Protein AF-A0A8T6A8I9-F1 (afdb_monomer_lite)

Structure (mmCIF, N/CA/C/O backbone):
data_AF-A0A8T6A8I9-F1
#
_entry.id   AF-A0A8T6A8I9-F1
#
loop_
_atom_site.group_PDB
_atom_site.id
_atom_site.type_symbol
_atom_site.label_atom_id
_atom_site.label_alt_id
_atom_site.label_comp_id
_atom_site.label_asym_id
_atom_site.label_entity_id
_atom_site.label_seq_id
_atom_site.pdbx_PDB_ins_code
_atom_site.Cartn_x
_atom_site.Cartn_y
_atom_site.Cartn_z
_atom_site.occupancy
_atom_site.B_iso_or_equiv
_atom_site.auth_seq_id
_atom_site.auth_comp_id
_atom_site.auth_asym_id
_atom_site.auth_atom_id
_atom_site.pdbx_PDB_model_num
ATOM 1 N N . MET A 1 1 ? 38.635 -33.836 -4.524 1.00 40.16 1 MET A N 1
ATOM 2 C CA . MET A 1 1 ? 38.298 -32.678 -5.375 1.00 40.16 1 MET A CA 1
ATOM 3 C C . MET A 1 1 ? 36.799 -32.463 -5.268 1.00 40.16 1 MET A C 1
ATOM 5 O O . MET A 1 1 ? 36.051 -33.222 -5.861 1.00 40.16 1 MET A O 1
ATOM 9 N N . HIS A 1 2 ? 36.363 -31.542 -4.412 1.00 37.03 2 HIS A N 1
ATOM 10 C CA . HIS A 1 2 ? 34.951 -31.191 -4.260 1.00 37.03 2 HIS A CA 1
ATOM 11 C C . HIS A 1 2 ? 34.854 -29.704 -4.581 1.00 37.03 2 HIS A C 1
ATOM 13 O O . HIS A 1 2 ? 35.311 -28.863 -3.811 1.00 37.03 2 HIS A O 1
ATOM 19 N N . GLN A 1 3 ? 34.366 -29.400 -5.779 1.00 35.81 3 GLN A N 1
ATOM 20 C CA . GLN A 1 3 ? 34.083 -28.039 -6.196 1.00 35.81 3 GLN A CA 1
ATOM 21 C C . GLN A 1 3 ? 32.778 -27.636 -5.512 1.00 35.81 3 GLN A C 1
ATOM 23 O O . GLN A 1 3 ? 31.696 -28.017 -5.948 1.00 35.81 3 GLN A O 1
ATOM 28 N N . SER A 1 4 ? 32.896 -26.933 -4.385 1.00 37.06 4 SER A N 1
ATOM 29 C CA . SER A 1 4 ? 31.761 -26.282 -3.738 1.00 37.06 4 SER A CA 1
ATOM 30 C C . SER A 1 4 ? 31.361 -25.097 -4.616 1.00 37.06 4 SER A C 1
ATOM 32 O O . SER A 1 4 ? 31.943 -24.017 -4.536 1.00 37.06 4 SER A O 1
ATOM 34 N N . GLY A 1 5 ? 30.451 -25.345 -5.556 1.00 37.25 5 GLY A N 1
ATOM 35 C CA . GLY A 1 5 ? 29.786 -24.297 -6.313 1.00 37.25 5 GLY A CA 1
ATOM 36 C C . GLY A 1 5 ? 28.809 -23.593 -5.385 1.00 37.25 5 GLY A C 1
ATOM 37 O O . GLY A 1 5 ? 27.804 -24.178 -4.989 1.00 37.25 5 GLY A O 1
ATOM 38 N N . SER A 1 6 ? 29.115 -22.354 -5.013 1.00 47.19 6 SER A N 1
ATOM 39 C CA . SER A 1 6 ? 28.173 -21.474 -4.330 1.00 47.19 6 SER A CA 1
ATOM 40 C C . SER A 1 6 ? 26.931 -21.323 -5.205 1.00 47.19 6 SER A C 1
ATOM 42 O O . SER A 1 6 ? 26.975 -20.674 -6.250 1.00 47.19 6 SER A O 1
ATOM 44 N N . VAL A 1 7 ? 25.823 -21.938 -4.795 1.00 43.62 7 VAL A N 1
ATOM 45 C CA . VAL A 1 7 ? 24.515 -21.675 -5.389 1.00 43.62 7 VAL A CA 1
ATOM 46 C C . VAL A 1 7 ? 24.148 -20.249 -4.991 1.00 43.62 7 VAL A C 1
ATOM 48 O O . VAL A 1 7 ? 23.696 -19.991 -3.878 1.00 43.62 7 VAL A O 1
ATOM 51 N N . SER A 1 8 ? 24.412 -19.306 -5.895 1.00 45.53 8 SER A N 1
ATOM 52 C CA . SER A 1 8 ? 23.815 -17.978 -5.855 1.00 45.53 8 SER A CA 1
ATOM 53 C C . SER A 1 8 ? 22.320 -18.185 -6.054 1.00 45.53 8 SER A C 1
ATOM 55 O O . SER A 1 8 ? 21.852 -18.375 -7.176 1.00 45.53 8 SER A O 1
ATOM 57 N N . LEU A 1 9 ? 21.580 -18.249 -4.948 1.00 41.66 9 LEU A N 1
ATOM 58 C CA . LEU A 1 9 ? 20.129 -18.149 -4.960 1.00 41.66 9 LEU A CA 1
ATOM 59 C C . LEU A 1 9 ? 19.807 -16.746 -5.477 1.00 41.66 9 LEU A C 1
ATOM 61 O O . LEU A 1 9 ? 19.702 -15.788 -4.711 1.00 41.66 9 LEU A O 1
ATOM 65 N N . CYS A 1 10 ? 19.706 -16.617 -6.801 1.00 37.53 10 CYS A N 1
ATOM 66 C CA . CYS A 1 10 ? 18.990 -15.521 -7.424 1.00 37.53 10 CYS A CA 1
ATOM 67 C C . CYS A 1 10 ? 17.645 -15.449 -6.701 1.00 37.53 10 CYS A C 1
ATOM 69 O O . CYS A 1 10 ? 16.892 -16.422 -6.698 1.00 37.53 10 CYS A O 1
ATOM 71 N N . ARG A 1 11 ? 17.388 -14.331 -6.023 1.00 48.28 11 ARG A N 1
ATOM 72 C CA . ARG A 1 11 ? 16.179 -14.055 -5.235 1.00 48.28 11 ARG A CA 1
ATOM 73 C C . ARG A 1 11 ? 14.948 -13.884 -6.136 1.00 48.28 11 ARG A C 1
ATOM 75 O O . ARG A 1 11 ? 14.250 -12.885 -6.066 1.00 48.28 11 ARG A O 1
ATOM 82 N N . SER A 1 12 ? 14.719 -14.820 -7.043 1.00 40.41 12 SER A N 1
ATOM 83 C CA . SER A 1 12 ? 13.648 -14.779 -8.021 1.00 40.41 12 SER A CA 1
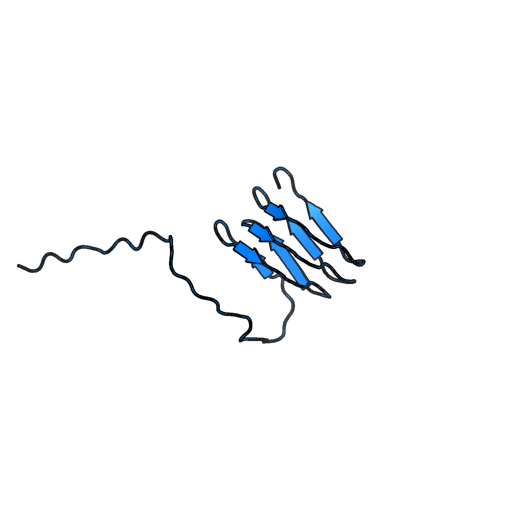ATOM 84 C C . SER A 1 12 ? 13.128 -16.201 -8.187 1.00 40.41 12 SER A C 1
ATOM 86 O O . SER A 1 12 ? 13.847 -17.057 -8.695 1.00 40.41 12 SER A O 1
ATOM 88 N N . ALA A 1 13 ? 11.908 -16.426 -7.683 1.00 41.56 13 ALA A N 1
ATOM 89 C CA . ALA A 1 13 ? 10.945 -17.473 -8.062 1.00 41.56 13 ALA A CA 1
ATOM 90 C C . ALA A 1 13 ? 10.387 -18.396 -6.959 1.00 41.56 13 ALA A C 1
ATOM 92 O O . ALA A 1 13 ? 9.460 -19.135 -7.274 1.00 41.56 13 ALA A O 1
ATOM 93 N N . ILE A 1 14 ? 10.838 -18.388 -5.694 1.00 39.06 14 ILE A N 1
ATOM 94 C CA . ILE A 1 14 ? 10.229 -19.256 -4.655 1.00 39.06 14 ILE A CA 1
ATOM 95 C C . ILE A 1 14 ? 10.245 -18.588 -3.271 1.00 39.06 14 ILE A C 1
ATOM 97 O O . ILE A 1 14 ? 11.238 -18.685 -2.562 1.00 39.06 14 ILE A O 1
ATOM 101 N N . SER A 1 15 ? 9.122 -17.968 -2.899 1.00 39.81 15 SER A N 1
ATOM 102 C CA . SER A 1 15 ? 8.641 -17.755 -1.518 1.00 39.81 15 SER A CA 1
ATOM 103 C C . SER A 1 15 ? 7.120 -17.563 -1.613 1.00 39.81 15 SER A C 1
ATOM 105 O O . SER A 1 15 ? 6.646 -16.479 -1.915 1.00 39.81 15 SER A O 1
ATOM 107 N N . VAL A 1 16 ? 6.358 -18.646 -1.780 1.00 36.22 16 VAL A N 1
ATOM 108 C CA . VAL A 1 16 ? 5.601 -19.312 -0.705 1.00 36.22 16 VAL A CA 1
ATOM 109 C C . VAL A 1 16 ? 4.597 -18.370 -0.029 1.00 36.22 16 VAL A C 1
ATOM 111 O O . VAL A 1 16 ? 4.951 -17.497 0.751 1.00 36.22 16 VAL A O 1
ATOM 114 N N . LEU A 1 17 ? 3.321 -18.642 -0.301 1.00 42.12 17 LEU A N 1
ATOM 115 C CA . LEU A 1 17 ? 2.159 -18.242 0.484 1.00 42.12 17 LEU A CA 1
ATOM 116 C C . LEU A 1 17 ? 2.356 -18.584 1.975 1.00 42.12 17 LEU A C 1
ATOM 118 O O . LEU A 1 17 ? 2.085 -19.710 2.377 1.00 42.12 17 LEU A O 1
ATOM 122 N N . VAL A 1 18 ? 2.797 -17.624 2.790 1.00 35.22 18 VAL A N 1
ATOM 123 C CA . VAL A 1 18 ? 2.587 -17.544 4.250 1.00 35.22 18 VAL A CA 1
ATOM 124 C C . VAL A 1 18 ? 2.641 -16.040 4.570 1.00 35.22 18 VAL A C 1
ATOM 126 O O . VAL A 1 18 ? 3.702 -15.446 4.485 1.00 35.22 18 VAL A O 1
ATOM 129 N N . ALA A 1 19 ? 1.546 -15.331 4.842 1.00 35.38 19 ALA A N 1
ATOM 130 C CA . ALA A 1 19 ? 0.774 -15.511 6.060 1.00 35.38 19 ALA A CA 1
ATOM 131 C C . ALA A 1 19 ? -0.672 -14.985 5.932 1.00 35.38 19 ALA A C 1
ATOM 133 O O . ALA A 1 19 ? -0.975 -13.854 6.290 1.00 35.38 19 ALA A O 1
ATOM 134 N N . THR A 1 20 ? -1.604 -15.862 5.564 1.00 43.69 20 THR A N 1
ATOM 135 C CA . THR A 1 20 ? -2.942 -15.857 6.190 1.00 43.69 20 THR A CA 1
ATOM 136 C C . THR A 1 20 ? -2.957 -16.693 7.481 1.00 43.69 20 THR A C 1
ATOM 138 O O . THR A 1 20 ? -3.994 -16.835 8.120 1.00 43.69 20 THR A O 1
ATOM 141 N N . ALA A 1 21 ? -1.805 -17.243 7.893 1.00 35.38 21 ALA A N 1
ATOM 142 C CA . ALA A 1 21 ? -1.703 -18.241 8.959 1.00 35.38 21 ALA A CA 1
ATOM 143 C C . ALA A 1 21 ? -1.105 -17.742 10.289 1.00 35.38 21 ALA A C 1
ATOM 145 O O . ALA A 1 21 ? -0.979 -18.540 11.211 1.00 35.38 21 ALA A O 1
ATOM 146 N N . LEU A 1 22 ? -0.764 -16.457 10.433 1.00 36.66 22 LEU A N 1
ATOM 147 C CA . LEU A 1 22 ? -0.389 -15.880 11.730 1.00 36.66 22 LEU A CA 1
ATOM 148 C C . LEU A 1 22 ? -1.109 -14.548 11.920 1.00 36.66 22 LEU A C 1
ATOM 150 O O . LEU A 1 22 ? -0.513 -13.478 11.888 1.00 36.66 22 LEU A O 1
ATOM 154 N N . TYR A 1 23 ? -2.421 -14.629 12.135 1.00 45.62 23 TYR A N 1
ATOM 155 C CA . TYR A 1 23 ? -3.124 -13.581 12.861 1.00 45.62 23 TYR A CA 1
ATOM 156 C C . TYR A 1 23 ? -2.463 -13.504 14.243 1.00 45.62 23 TYR A C 1
ATOM 158 O O . TYR A 1 23 ? -2.654 -14.375 15.092 1.00 45.62 23 TYR A O 1
ATOM 16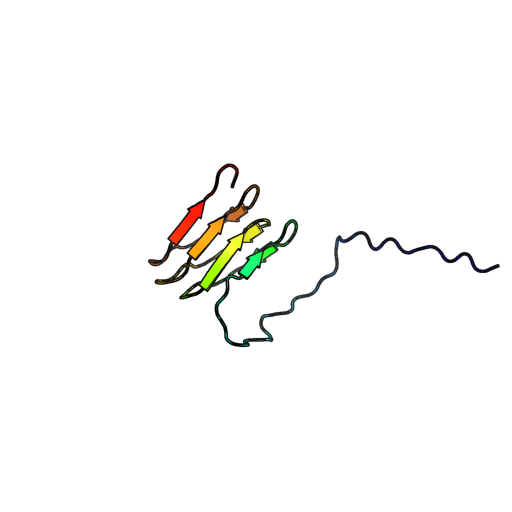6 N N . SER A 1 24 ? -1.584 -12.531 14.449 1.00 37.28 24 SER A N 1
ATOM 167 C CA . SER A 1 24 ? -1.048 -12.208 15.766 1.00 37.28 24 SER A CA 1
ATOM 168 C C . SER A 1 24 ? -1.110 -10.693 15.938 1.00 37.28 24 SER A C 1
ATOM 170 O O . SER A 1 24 ? -0.637 -9.960 15.071 1.00 37.28 24 SER A O 1
ATOM 172 N N . PRO A 1 25 ? -1.803 -10.229 16.991 1.00 44.91 25 PRO A N 1
ATOM 173 C CA . PRO A 1 25 ? -2.356 -8.889 17.076 1.00 44.91 25 PRO A CA 1
ATOM 174 C C . PRO A 1 25 ? -1.245 -7.908 17.418 1.00 44.91 25 PRO A C 1
ATOM 176 O O . PRO A 1 25 ? -0.573 -8.126 18.416 1.00 44.91 25 PRO A O 1
ATOM 179 N N . ILE A 1 26 ? -1.069 -6.866 16.607 1.00 37.41 26 ILE A N 1
ATOM 180 C CA . ILE A 1 26 ? -0.635 -5.500 16.955 1.00 37.41 26 ILE A CA 1
ATOM 181 C C . ILE A 1 26 ? -0.505 -4.763 15.607 1.00 37.41 26 ILE A C 1
ATOM 183 O O . ILE A 1 26 ? 0.375 -5.063 14.804 1.00 37.41 26 ILE A O 1
ATOM 187 N N . ALA A 1 27 ? -1.421 -3.834 15.333 1.00 47.69 27 ALA A N 1
ATOM 188 C CA . ALA A 1 27 ? -1.373 -2.958 14.166 1.00 47.69 27 ALA A CA 1
ATOM 189 C C . ALA A 1 27 ? -0.087 -2.114 14.191 1.00 47.69 27 ALA A C 1
ATOM 191 O O . ALA A 1 27 ? 0.105 -1.350 15.138 1.00 47.69 27 ALA A O 1
ATOM 192 N N . LEU A 1 28 ? 0.790 -2.240 13.183 1.00 48.72 28 LEU A N 1
ATOM 193 C CA . LEU A 1 28 ? 2.002 -1.403 13.065 1.00 48.72 28 LEU A CA 1
ATOM 194 C C . LEU A 1 28 ? 2.374 -0.953 11.644 1.00 48.72 28 LEU A C 1
ATOM 196 O O . LEU A 1 28 ? 3.399 -0.312 11.476 1.00 48.72 28 LEU A O 1
ATOM 200 N N . ALA A 1 29 ? 1.512 -1.170 10.656 1.00 58.41 29 ALA A N 1
ATOM 201 C CA . ALA A 1 29 ? 1.793 -1.070 9.223 1.00 58.41 29 ALA A CA 1
ATOM 202 C C . ALA A 1 29 ? 2.347 -2.367 8.609 1.00 58.41 29 ALA A C 1
ATOM 204 O O . ALA A 1 29 ? 3.300 -2.961 9.107 1.00 58.41 29 ALA A O 1
ATOM 205 N N . SER A 1 30 ? 1.726 -2.806 7.516 1.00 79.69 30 SER A N 1
ATOM 206 C CA . SER A 1 30 ? 2.218 -3.885 6.658 1.00 79.69 30 SER A CA 1
ATOM 207 C C . SER A 1 30 ? 3.035 -3.280 5.519 1.00 79.69 30 SER A C 1
ATOM 209 O O . SER A 1 30 ? 2.543 -2.406 4.811 1.00 79.69 30 SER A O 1
ATOM 211 N N . THR A 1 31 ? 4.283 -3.701 5.340 1.00 88.81 31 THR A N 1
ATOM 212 C CA . THR A 1 31 ? 5.116 -3.217 4.232 1.00 88.81 31 THR A CA 1
ATOM 213 C C . THR A 1 31 ? 5.097 -4.228 3.097 1.00 88.81 31 THR A C 1
ATOM 215 O O . THR A 1 31 ? 5.292 -5.415 3.331 1.00 88.81 31 THR A O 1
ATOM 218 N N . VAL A 1 32 ? 4.854 -3.750 1.879 1.00 87.94 32 VAL A N 1
ATOM 219 C CA . VAL A 1 32 ? 5.072 -4.485 0.632 1.00 87.94 32 VAL A CA 1
ATOM 220 C C . VAL A 1 32 ? 6.413 -4.017 0.090 1.00 87.94 32 VAL A C 1
ATOM 222 O O . VAL A 1 32 ? 6.509 -2.902 -0.427 1.00 87.94 32 VAL A O 1
ATOM 225 N N . GLU A 1 33 ? 7.450 -4.826 0.263 1.00 90.88 33 GLU A N 1
ATOM 226 C CA . GLU A 1 33 ? 8.817 -4.483 -0.125 1.00 90.88 33 GLU A CA 1
ATOM 227 C C . GLU A 1 33 ? 9.012 -4.544 -1.649 1.00 90.88 33 GLU A C 1
ATOM 229 O O . GLU A 1 33 ? 8.193 -5.077 -2.403 1.00 90.88 33 GLU A O 1
ATOM 234 N N . TYR A 1 34 ? 10.127 -3.998 -2.135 1.00 86.38 34 TYR A N 1
ATOM 235 C CA . TYR A 1 34 ? 10.464 -4.034 -3.559 1.00 86.38 34 TYR A CA 1
ATOM 236 C C . TYR A 1 34 ? 10.484 -5.459 -4.125 1.00 86.38 34 TYR A C 1
ATOM 238 O O . TYR A 1 34 ? 11.146 -6.355 -3.599 1.00 86.38 34 TYR A O 1
ATOM 246 N N . GLY A 1 35 ? 9.803 -5.647 -5.257 1.00 84.44 35 GLY A N 1
ATOM 247 C CA . GLY A 1 35 ? 9.672 -6.947 -5.917 1.00 84.44 35 GLY A CA 1
ATOM 248 C C . GLY A 1 35 ? 8.643 -7.879 -5.274 1.00 84.44 35 GLY A C 1
ATOM 249 O O . GLY A 1 35 ? 8.365 -8.937 -5.838 1.00 84.44 35 GLY A O 1
ATOM 250 N N . GLU A 1 36 ? 8.049 -7.497 -4.141 1.00 87.56 36 GLU A N 1
ATOM 251 C CA . GLU A 1 36 ? 6.907 -8.205 -3.577 1.00 87.56 36 GLU A CA 1
ATOM 252 C C . GLU A 1 36 ? 5.618 -7.819 -4.299 1.00 87.56 36 GLU A C 1
ATOM 254 O O . GLU A 1 36 ? 5.453 -6.717 -4.831 1.00 87.56 36 GLU A O 1
ATOM 259 N N . THR A 1 37 ? 4.681 -8.762 -4.322 1.00 87.25 37 THR A N 1
ATOM 260 C CA . THR A 1 37 ? 3.324 -8.528 -4.800 1.00 87.25 37 THR A CA 1
ATOM 261 C C . THR A 1 37 ? 2.345 -9.096 -3.793 1.00 87.25 37 THR A C 1
ATOM 263 O O . THR A 1 37 ? 2.433 -10.269 -3.431 1.00 87.25 37 THR A O 1
ATOM 266 N N . VAL A 1 38 ? 1.402 -8.264 -3.366 1.00 84.31 38 VAL A N 1
ATOM 267 C CA . VAL A 1 38 ? 0.284 -8.662 -2.509 1.00 84.31 38 VAL A CA 1
ATOM 268 C C . VAL A 1 38 ? -1.032 -8.415 -3.233 1.00 84.31 38 VAL A C 1
ATOM 270 O O . VAL A 1 38 ? -1.133 -7.505 -4.055 1.00 84.31 38 VAL A O 1
ATOM 273 N N . ASP A 1 39 ? -2.037 -9.230 -2.930 1.00 89.25 39 ASP A N 1
ATOM 274 C CA . ASP A 1 39 ? -3.344 -9.188 -3.582 1.00 89.25 39 ASP A CA 1
ATOM 275 C C . ASP A 1 39 ? -4.472 -9.330 -2.554 1.00 89.25 39 ASP A C 1
ATOM 277 O O . ASP A 1 39 ? -4.380 -10.148 -1.635 1.00 89.25 39 ASP A O 1
ATOM 281 N N . GLY A 1 40 ? -5.525 -8.524 -2.697 1.00 85.31 40 GLY A N 1
ATOM 282 C CA . GLY A 1 40 ? -6.758 -8.652 -1.914 1.00 85.31 40 GLY A CA 1
ATOM 283 C C . GLY A 1 40 ? -6.644 -8.249 -0.440 1.00 85.31 40 GLY A C 1
ATOM 284 O O . GLY A 1 40 ? -7.412 -8.736 0.391 1.00 85.31 40 GLY A O 1
ATOM 285 N N . VAL A 1 41 ? -5.692 -7.379 -0.090 1.00 87.31 41 VAL A N 1
ATOM 286 C CA . VAL A 1 41 ? -5.506 -6.897 1.289 1.00 87.31 41 VAL A CA 1
ATOM 287 C C . VAL A 1 41 ? -6.698 -6.037 1.724 1.00 87.31 41 VAL A C 1
ATOM 289 O O . VAL A 1 41 ? -7.154 -5.177 0.975 1.00 87.31 41 VAL A O 1
ATOM 292 N N . VAL A 1 42 ? -7.187 -6.229 2.952 1.00 92.31 42 VAL A N 1
ATOM 293 C CA . VAL A 1 42 ? -8.244 -5.400 3.556 1.00 92.31 42 VAL A CA 1
ATOM 294 C C . VAL A 1 42 ? -7.651 -4.614 4.723 1.00 92.31 42 VAL A C 1
ATOM 296 O O . VAL A 1 42 ? -7.117 -5.210 5.653 1.00 92.31 42 VAL A O 1
ATOM 299 N N . LEU A 1 43 ? -7.744 -3.286 4.668 1.00 89.25 43 LEU A N 1
ATOM 300 C CA . LEU A 1 43 ? -7.235 -2.358 5.679 1.00 89.25 43 LEU A CA 1
ATOM 301 C C . LEU A 1 43 ? -8.412 -1.741 6.432 1.00 89.25 43 LEU A C 1
ATOM 303 O O . LEU A 1 43 ? -9.208 -1.027 5.829 1.00 89.25 43 LEU A O 1
ATOM 307 N N . GLU A 1 44 ? -8.529 -1.995 7.736 1.00 88.31 44 GLU A N 1
ATOM 308 C CA . GLU A 1 44 ? -9.615 -1.436 8.562 1.00 88.31 44 GLU A CA 1
ATOM 309 C C . GLU A 1 44 ? -9.121 -0.466 9.624 1.00 88.31 44 GLU A C 1
ATOM 311 O O . GLU A 1 44 ? -9.677 0.609 9.775 1.00 88.31 44 GLU A O 1
ATOM 316 N N . LYS A 1 45 ? -8.093 -0.834 10.385 1.00 88.94 45 LYS A N 1
ATOM 317 C CA . LYS A 1 45 ? -7.426 0.045 11.365 1.00 88.94 45 LYS A CA 1
ATOM 318 C C . LYS A 1 45 ? -5.913 -0.089 11.255 1.00 88.94 45 LYS A C 1
ATOM 320 O O . LYS A 1 45 ? -5.182 0.085 12.227 1.00 88.94 45 LYS A O 1
ATOM 325 N N . ASP A 1 46 ? -5.488 -0.465 10.057 1.00 86.31 46 ASP A N 1
ATOM 326 C CA . ASP A 1 46 ? -4.132 -0.837 9.718 1.00 86.31 46 ASP A CA 1
ATOM 327 C C . ASP A 1 46 ?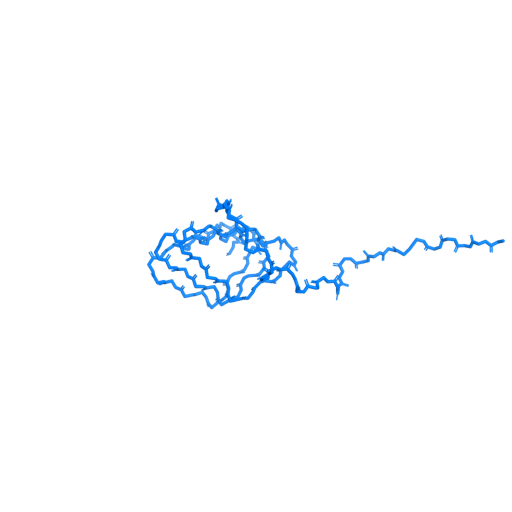 -3.609 0.089 8.636 1.00 86.31 46 ASP A C 1
ATOM 329 O O . ASP A 1 46 ? -4.359 0.623 7.815 1.00 86.31 46 ASP A O 1
ATOM 333 N N . ILE A 1 47 ? -2.293 0.227 8.625 1.00 90.50 47 ILE A N 1
ATOM 334 C CA . ILE A 1 47 ? -1.574 0.968 7.601 1.00 90.50 47 ILE A CA 1
ATOM 335 C C . ILE A 1 47 ? -0.916 -0.046 6.651 1.00 90.50 47 ILE A C 1
ATOM 337 O O . ILE A 1 47 ? -0.514 -1.135 7.065 1.00 90.50 47 ILE A O 1
ATOM 341 N N . GLN A 1 48 ? -0.789 0.280 5.372 1.00 94.19 48 GLN A N 1
ATOM 342 C CA . GLN A 1 48 ? 0.032 -0.465 4.424 1.00 94.19 48 GLN A CA 1
ATOM 343 C C . GLN A 1 48 ? 1.008 0.480 3.732 1.00 94.19 48 GLN A C 1
ATOM 345 O O . GLN A 1 48 ? 0.576 1.441 3.108 1.00 94.19 48 GLN A O 1
ATOM 350 N N . LEU A 1 49 ? 2.306 0.201 3.812 1.00 95.38 49 LEU A N 1
ATOM 351 C CA . LEU A 1 49 ? 3.344 0.902 3.058 1.00 95.38 49 LEU A CA 1
ATOM 352 C C . LEU A 1 49 ? 3.660 0.092 1.801 1.00 95.38 49 LEU A C 1
ATOM 354 O O . LEU A 1 49 ? 4.016 -1.078 1.902 1.00 95.38 49 LEU A O 1
ATOM 358 N N . VAL A 1 50 ? 3.535 0.685 0.619 1.00 94.81 50 VAL A N 1
ATOM 359 C CA . VAL A 1 50 ? 3.721 -0.026 -0.652 1.00 94.81 50 VAL A CA 1
ATOM 360 C C . VAL A 1 50 ? 4.951 0.514 -1.373 1.00 94.81 50 VAL A C 1
ATOM 362 O O . VAL A 1 50 ? 4.886 1.596 -1.944 1.00 94.81 50 VAL A O 1
ATOM 365 N N . TYR A 1 51 ? 6.049 -0.245 -1.350 1.00 93.12 51 TYR A N 1
ATOM 366 C CA . TYR A 1 51 ? 7.240 -0.048 -2.195 1.00 93.12 51 TYR A CA 1
ATOM 367 C C . TYR A 1 51 ? 7.265 -1.027 -3.386 1.00 93.12 51 TYR A C 1
ATOM 369 O O . TYR A 1 51 ? 7.889 -0.757 -4.407 1.00 93.12 51 TYR A O 1
ATOM 377 N N . GLY A 1 52 ? 6.602 -2.181 -3.251 1.00 93.06 52 GLY A N 1
ATOM 378 C CA . GLY A 1 52 ? 6.382 -3.165 -4.314 1.00 93.06 52 GLY A CA 1
ATOM 379 C C . GLY A 1 52 ? 5.051 -2.966 -5.043 1.00 93.06 52 GLY A C 1
ATOM 380 O O . GLY A 1 52 ? 4.696 -1.857 -5.431 1.00 93.06 52 GLY A O 1
ATOM 381 N N . THR A 1 53 ? 4.298 -4.049 -5.250 1.00 93.00 53 THR A N 1
ATOM 382 C CA . THR A 1 53 ? 2.988 -4.016 -5.924 1.00 93.00 53 THR A CA 1
ATOM 383 C C . THR A 1 53 ? 1.862 -4.491 -5.005 1.00 93.00 53 THR A C 1
ATOM 385 O O . THR A 1 53 ? 1.911 -5.596 -4.472 1.00 93.00 53 THR A O 1
ATOM 388 N N . ALA A 1 54 ? 0.815 -3.683 -4.852 1.00 93.25 54 ALA A N 1
ATOM 389 C CA . ALA A 1 54 ? -0.415 -4.046 -4.158 1.00 93.25 54 ALA A CA 1
ATOM 390 C C . ALA A 1 54 ? -1.593 -4.048 -5.138 1.00 93.25 54 ALA A C 1
ATOM 392 O O . ALA A 1 54 ? -1.869 -3.049 -5.798 1.00 93.25 54 ALA A O 1
ATOM 393 N N . ASN A 1 55 ? -2.302 -5.167 -5.226 1.00 92.56 55 ASN A N 1
ATOM 394 C CA . ASN A 1 55 ? -3.473 -5.317 -6.079 1.00 92.56 55 ASN A CA 1
ATOM 395 C C . ASN A 1 55 ? -4.731 -5.518 -5.237 1.00 92.56 55 ASN A C 1
ATOM 397 O O . ASN A 1 55 ? -4.704 -6.156 -4.182 1.00 92.56 55 ASN A O 1
ATOM 401 N N . ASN A 1 56 ? -5.850 -4.979 -5.721 1.00 92.88 56 ASN A N 1
ATOM 402 C CA . ASN A 1 56 ? -7.182 -5.248 -5.185 1.00 92.88 56 ASN A CA 1
ATOM 403 C C . ASN A 1 56 ? -7.325 -4.927 -3.683 1.00 92.88 56 ASN A C 1
ATOM 405 O O . ASN A 1 56 ? -8.097 -5.579 -2.976 1.00 92.88 56 ASN A O 1
ATOM 409 N N . THR A 1 57 ? -6.594 -3.919 -3.193 1.00 92.50 57 THR A N 1
ATOM 410 C CA . THR A 1 57 ? -6.677 -3.487 -1.795 1.00 92.50 57 THR A CA 1
ATOM 411 C C . THR A 1 57 ? -8.038 -2.855 -1.507 1.00 92.50 57 THR A C 1
ATOM 413 O O . THR A 1 57 ? -8.538 -2.049 -2.289 1.00 92.50 57 THR A O 1
ATOM 416 N N . LYS A 1 58 ? -8.624 -3.172 -0.353 1.00 95.06 58 LYS A N 1
ATOM 417 C CA . LYS A 1 58 ? -9.819 -2.509 0.179 1.00 95.06 58 LYS A CA 1
ATOM 418 C C . LYS A 1 58 ? -9.452 -1.684 1.399 1.00 95.06 58 LYS A C 1
ATOM 420 O O . LYS A 1 58 ? -8.908 -2.228 2.354 1.00 95.06 58 LYS A O 1
ATOM 425 N N . ILE A 1 59 ? -9.768 -0.396 1.383 1.00 95.12 59 ILE A N 1
ATOM 426 C CA . ILE A 1 59 ? -9.449 0.532 2.469 1.00 95.12 59 ILE A CA 1
ATOM 427 C C . ILE A 1 59 ? -10.744 0.985 3.147 1.00 95.12 59 ILE A C 1
ATOM 429 O O . ILE A 1 59 ? -11.457 1.857 2.651 1.00 95.12 59 ILE A O 1
ATOM 433 N N . ASN A 1 60 ? -11.053 0.367 4.280 1.00 95.31 60 ASN A N 1
ATOM 434 C CA . ASN A 1 60 ? -12.223 0.631 5.114 1.00 95.31 60 ASN A CA 1
ATOM 435 C C . ASN A 1 60 ? -11.933 1.749 6.143 1.00 95.31 60 ASN A C 1
ATOM 437 O O . ASN A 1 60 ? -10.789 2.197 6.265 1.00 95.31 60 ASN A O 1
ATOM 441 N N . PRO A 1 61 ? -12.941 2.231 6.898 1.00 97.12 61 PRO A N 1
ATOM 442 C CA . PRO A 1 61 ? -12.764 3.354 7.816 1.00 97.12 61 PRO A CA 1
ATOM 443 C C . PRO A 1 61 ? -11.743 3.073 8.921 1.00 97.12 61 PRO A C 1
ATOM 445 O O . PRO A 1 61 ? -11.969 2.209 9.764 1.00 97.12 61 PRO A O 1
ATOM 448 N N . GLY A 1 62 ? -10.673 3.874 8.940 1.00 90.50 62 GLY A N 1
ATOM 449 C CA . GLY A 1 62 ? -9.521 3.727 9.838 1.00 90.50 62 GLY A CA 1
ATOM 450 C C . GLY A 1 62 ? -8.301 3.061 9.191 1.00 90.50 62 GLY A C 1
ATOM 451 O O . GLY A 1 62 ? -7.229 3.072 9.790 1.00 90.50 62 GLY A O 1
ATOM 452 N N . GLY A 1 63 ? -8.451 2.504 7.986 1.00 93.50 63 GLY A N 1
ATOM 453 C CA . GLY A 1 63 ? -7.368 1.922 7.209 1.00 93.50 63 GLY A CA 1
ATOM 454 C C . GLY A 1 63 ? -6.667 2.968 6.352 1.00 93.50 63 GLY A C 1
ATOM 455 O O . GLY A 1 63 ? -7.297 3.914 5.864 1.00 93.50 63 GLY A O 1
ATOM 456 N N . GLU A 1 64 ? -5.371 2.776 6.129 1.00 96.00 64 GLU A N 1
ATOM 457 C CA . GLU A 1 64 ? -4.573 3.666 5.289 1.00 96.00 64 GLU A CA 1
ATOM 458 C C . GLU A 1 64 ? -3.612 2.895 4.390 1.00 96.00 64 GLU A C 1
ATOM 460 O O . GLU A 1 64 ? -2.866 2.042 4.857 1.00 96.00 64 GLU A O 1
ATOM 465 N N . GLN A 1 65 ? -3.551 3.242 3.108 1.00 97.56 65 GLN A N 1
ATOM 466 C CA . GLN A 1 65 ? -2.502 2.764 2.209 1.00 97.56 65 GLN A CA 1
ATOM 467 C C . GLN A 1 65 ? -1.616 3.935 1.788 1.00 97.56 65 GLN A C 1
ATOM 469 O O . GLN A 1 65 ? -2.108 4.946 1.301 1.00 97.56 65 GLN A O 1
ATOM 474 N N . HIS A 1 66 ? -0.309 3.792 1.965 1.00 96.88 66 HIS A N 1
ATOM 475 C CA . HIS A 1 66 ? 0.707 4.772 1.605 1.00 96.88 66 HIS A CA 1
ATOM 476 C C . HIS A 1 66 ? 1.550 4.175 0.482 1.00 96.88 66 HIS A C 1
ATOM 478 O O . HIS A 1 66 ? 2.352 3.270 0.713 1.00 96.88 66 HIS A O 1
ATOM 484 N N . ILE A 1 67 ? 1.345 4.656 -0.738 1.00 96.81 67 ILE A N 1
ATOM 485 C CA . ILE A 1 67 ? 2.132 4.272 -1.901 1.00 96.81 67 ILE A CA 1
ATOM 486 C C . ILE A 1 67 ? 3.398 5.113 -1.868 1.00 96.81 67 ILE A C 1
ATOM 488 O O . ILE A 1 67 ? 3.351 6.342 -1.945 1.00 96.81 67 ILE A O 1
ATOM 492 N N . LYS A 1 68 ? 4.517 4.429 -1.660 1.00 95.94 68 LYS A N 1
ATOM 493 C CA . LYS A 1 68 ? 5.847 5.011 -1.514 1.00 95.94 68 LYS A CA 1
ATOM 494 C C . LYS A 1 68 ? 6.501 5.125 -2.888 1.00 95.94 68 LYS A C 1
ATOM 496 O O . LYS A 1 68 ? 5.943 4.676 -3.885 1.00 95.94 68 LYS A O 1
ATOM 501 N N . GLU A 1 69 ? 7.684 5.727 -2.940 1.00 94.38 69 GLU A N 1
ATOM 502 C CA . GLU A 1 69 ? 8.440 5.882 -4.187 1.00 94.38 69 GLU A CA 1
ATOM 503 C C . GLU A 1 69 ? 8.560 4.544 -4.943 1.00 94.38 69 GLU A C 1
ATOM 505 O O . GLU A 1 69 ? 8.978 3.539 -4.368 1.00 94.38 69 GLU A O 1
ATOM 510 N N . PHE A 1 70 ? 8.168 4.544 -6.222 1.00 93.56 70 PHE A N 1
ATOM 511 C CA . PHE A 1 70 ? 8.108 3.384 -7.124 1.00 93.56 70 PHE A CA 1
ATOM 512 C C . PHE A 1 70 ? 7.143 2.256 -6.729 1.00 93.56 70 PHE A C 1
ATOM 514 O O . PHE A 1 70 ? 7.079 1.241 -7.428 1.00 93.56 70 PHE A O 1
ATOM 521 N N . GLY A 1 71 ? 6.380 2.426 -5.651 1.00 95.69 71 GLY A N 1
ATOM 522 C CA . GLY A 1 71 ? 5.287 1.534 -5.307 1.00 95.69 71 GLY A CA 1
ATOM 523 C C . GLY A 1 71 ? 4.174 1.608 -6.343 1.00 95.69 71 GLY A C 1
ATOM 524 O O . GLY A 1 71 ? 3.948 2.640 -6.963 1.00 95.69 71 GLY A O 1
ATOM 525 N N . VAL A 1 72 ? 3.452 0.506 -6.528 1.00 96.00 72 VAL A N 1
ATOM 526 C CA . VAL A 1 72 ? 2.303 0.448 -7.435 1.00 96.00 72 VAL A CA 1
ATOM 527 C C . VAL A 1 72 ? 1.104 -0.104 -6.687 1.00 96.00 72 VAL A C 1
ATOM 529 O O . VAL A 1 72 ? 1.174 -1.182 -6.099 1.00 96.00 72 VAL A O 1
ATOM 532 N N . SER A 1 73 ? -0.016 0.611 -6.746 1.00 96.25 73 SER A N 1
ATOM 533 C CA . SER A 1 73 ? -1.301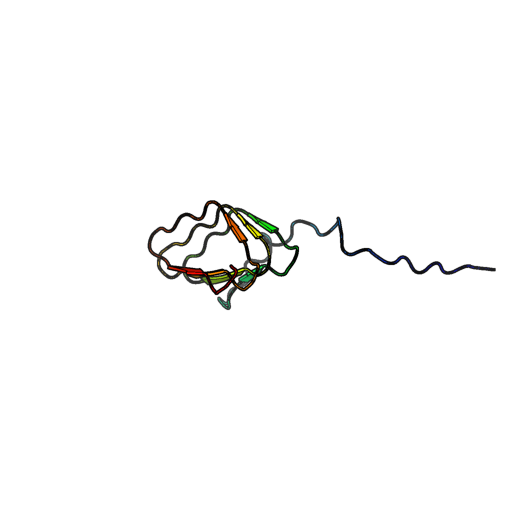 0.157 -6.213 1.00 96.25 73 SER A CA 1
ATOM 534 C C . SER A 1 73 ? -2.342 0.115 -7.327 1.00 96.25 73 SER A C 1
ATOM 536 O O . SER A 1 73 ? -2.605 1.130 -7.970 1.00 96.25 73 SER A O 1
ATOM 538 N N . SER A 1 74 ? -2.922 -1.057 -7.587 1.00 95.31 74 SER A N 1
ATOM 539 C CA . SER A 1 74 ? -3.879 -1.269 -8.678 1.00 95.31 74 SER A CA 1
ATOM 540 C C . SER A 1 74 ? -5.225 -1.768 -8.173 1.00 95.31 74 SER A C 1
ATOM 542 O O . SER A 1 74 ? -5.309 -2.672 -7.345 1.00 95.31 74 SER A O 1
ATOM 544 N N . ASN A 1 75 ? -6.298 -1.212 -8.743 1.00 96.06 75 ASN A N 1
ATOM 545 C CA . ASN A 1 75 ? -7.682 -1.593 -8.454 1.00 96.06 75 ASN A CA 1
ATOM 546 C C . ASN A 1 75 ? -8.047 -1.494 -6.957 1.00 96.06 75 ASN A C 1
ATOM 548 O O . ASN A 1 75 ? -8.713 -2.373 -6.405 1.00 96.06 75 ASN A O 1
ATOM 552 N N . THR A 1 76 ? -7.596 -0.423 -6.308 1.00 95.06 76 THR A N 1
ATOM 553 C CA . THR A 1 76 ? -7.912 -0.147 -4.904 1.00 95.06 76 THR A CA 1
ATOM 554 C C . THR A 1 76 ? -9.339 0.377 -4.752 1.00 95.06 76 THR A C 1
ATOM 556 O O . THR A 1 76 ? -9.769 1.270 -5.480 1.00 95.06 76 THR A O 1
ATOM 559 N N . GLU A 1 77 ? -10.069 -0.171 -3.784 1.00 97.38 77 GLU A N 1
ATOM 560 C CA . GLU A 1 77 ? -11.417 0.244 -3.399 1.00 97.38 77 GLU A CA 1
ATOM 561 C C . GLU A 1 77 ? -11.355 0.976 -2.050 1.00 97.38 77 GLU A C 1
ATOM 563 O O . GLU A 1 77 ? -10.932 0.402 -1.047 1.00 97.38 77 GLU A O 1
ATOM 568 N N . ILE A 1 78 ? -11.769 2.245 -2.004 1.00 97.00 78 ILE A N 1
ATOM 569 C CA . ILE A 1 78 ? -11.721 3.067 -0.785 1.00 97.00 78 ILE A CA 1
ATOM 570 C C . ILE A 1 78 ? -13.141 3.252 -0.241 1.00 97.00 78 ILE A C 1
ATOM 572 O O . ILE A 1 78 ? -13.922 4.041 -0.766 1.00 97.00 78 ILE A O 1
ATOM 576 N N . ASN A 1 79 ? -13.450 2.557 0.852 1.00 95.81 79 ASN A N 1
ATOM 577 C CA . ASN A 1 79 ? -14.736 2.566 1.551 1.00 95.81 79 ASN A CA 1
ATOM 578 C C . ASN A 1 79 ? -14.670 3.390 2.850 1.00 95.81 79 ASN A C 1
ATOM 580 O O . ASN A 1 79 ? -15.138 2.962 3.903 1.00 95.81 79 ASN A O 1
ATOM 584 N N . GLY A 1 80 ? -14.074 4.583 2.787 1.00 94.12 80 GLY A N 1
ATOM 585 C CA . GLY A 1 80 ? -14.011 5.529 3.911 1.00 94.12 80 GLY A CA 1
ATOM 586 C C . GLY A 1 80 ? -12.692 5.564 4.691 1.00 94.12 80 GLY A C 1
ATOM 587 O O . GLY A 1 80 ? -12.623 6.265 5.699 1.00 94.12 80 GLY A O 1
ATOM 588 N N . GLY A 1 81 ? -11.663 4.834 4.249 1.00 96.38 81 GLY A N 1
ATOM 589 C CA . GLY A 1 81 ? -10.275 5.043 4.680 1.00 96.38 81 GLY A CA 1
ATOM 590 C C . GLY A 1 81 ? -9.509 6.011 3.769 1.00 96.38 81 GLY A C 1
ATOM 591 O O . GLY A 1 81 ? -10.120 6.781 3.025 1.00 96.38 81 GLY A O 1
ATOM 592 N N . TYR A 1 82 ? -8.174 5.956 3.807 1.00 97.19 82 TYR A N 1
ATOM 593 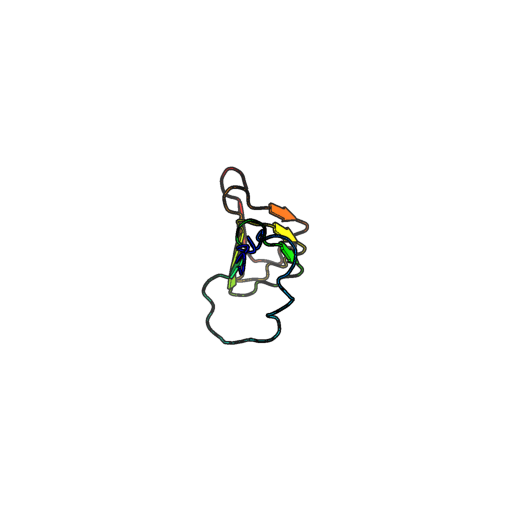C CA . TYR A 1 82 ? -7.314 6.860 3.033 1.00 97.19 82 TYR A CA 1
ATOM 594 C C . TYR A 1 82 ? -6.284 6.136 2.170 1.00 97.19 82 TYR A C 1
ATOM 596 O O . TYR A 1 82 ? -5.694 5.135 2.570 1.00 97.19 82 TYR A O 1
ATOM 604 N N . GLN A 1 83 ? -6.027 6.700 0.993 1.00 97.69 83 GLN A N 1
ATOM 605 C CA . GLN A 1 83 ? -4.898 6.335 0.151 1.00 97.69 83 GLN A CA 1
ATOM 606 C C . GLN A 1 83 ? -4.032 7.576 -0.074 1.00 97.69 83 GLN A C 1
ATOM 608 O O . GLN A 1 83 ? -4.527 8.600 -0.545 1.00 97.69 83 GLN A O 1
ATOM 613 N N . TYR A 1 84 ? -2.749 7.476 0.257 1.00 97.50 84 TYR A N 1
ATOM 614 C CA . TYR A 1 84 ? -1.754 8.522 0.059 1.00 97.50 84 TYR A CA 1
ATOM 615 C C . TYR A 1 84 ? -0.753 8.060 -0.991 1.00 97.50 84 TYR A C 1
ATOM 617 O O . TYR A 1 84 ? -0.201 6.971 -0.867 1.00 97.50 84 TYR A O 1
ATOM 625 N N . ILE A 1 85 ? -0.521 8.882 -2.012 1.00 96.69 85 ILE A N 1
ATOM 626 C CA . ILE A 1 85 ? 0.447 8.603 -3.077 1.00 96.69 85 ILE A CA 1
ATOM 627 C C . ILE A 1 85 ? 1.586 9.608 -2.939 1.00 96.69 85 ILE A C 1
ATOM 629 O O . ILE A 1 85 ? 1.366 10.820 -3.010 1.00 96.69 85 ILE A O 1
ATOM 633 N N . GLU A 1 86 ? 2.791 9.108 -2.692 1.00 93.62 86 GLU A N 1
ATOM 634 C CA . GLU A 1 86 ? 3.996 9.929 -2.628 1.00 93.62 86 GLU A CA 1
ATOM 635 C C . GLU A 1 86 ? 4.553 10.219 -4.026 1.00 93.62 86 GLU A C 1
ATOM 637 O O . GLU A 1 86 ? 4.120 9.664 -5.034 1.00 93.62 86 GLU A O 1
ATOM 642 N N . MET A 1 87 ? 5.514 11.140 -4.104 1.00 91.62 87 MET A N 1
ATOM 643 C CA . MET A 1 87 ? 6.148 11.485 -5.374 1.00 91.62 87 MET A CA 1
ATOM 644 C C . MET A 1 87 ? 6.767 10.234 -6.017 1.00 91.62 87 MET A C 1
ATOM 646 O O . MET A 1 87 ? 7.535 9.526 -5.371 1.00 91.62 87 MET A O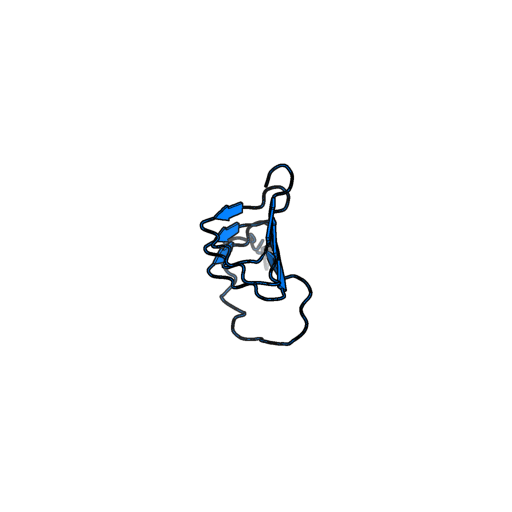 1
ATOM 650 N N . ASN A 1 88 ? 6.454 10.008 -7.296 1.00 90.06 88 ASN A N 1
ATOM 651 C CA . ASN A 1 88 ? 6.861 8.835 -8.082 1.00 90.06 88 ASN A CA 1
ATOM 652 C C . ASN A 1 88 ? 6.262 7.485 -7.625 1.00 90.06 88 ASN A C 1
ATOM 654 O O . ASN A 1 88 ? 6.820 6.445 -7.979 1.00 90.06 88 ASN A O 1
ATOM 658 N N . GLY A 1 89 ? 5.171 7.494 -6.851 1.00 72.69 89 GLY A N 1
ATOM 659 C CA . GLY A 1 89 ? 4.287 6.337 -6.639 1.00 72.69 89 GLY A CA 1
ATOM 660 C C . GLY A 1 89 ? 3.069 6.328 -7.560 1.00 72.69 89 GLY A C 1
ATOM 661 O O . GLY A 1 89 ? 2.917 7.277 -8.367 1.00 72.69 89 GLY A O 1
#

pLDDT: mean 75.69, std 24.44, range [35.22, 97.69]

Radius of gyration: 16.54 Å; chains: 1; bounding box: 53×44×26 Å

InterPro domains:
  IPR012332 Autotransporter, pectate lyase C-like domain superfamily [G3DSA:2.160.20.20] (15-89)
  IPR030930 Adhesin of bacterial autotransporter system [TIGR04415] (53-85)

Foldseek 3Di:
DDPPDPPPPPVDDDDDDDDVPDPDDDADEAEQDDPREEECAEFDQHEYEFQHEYENYEAAANGEYEDDANGYYYNYHYHHGYYHYDPND

Organism: Escherichia coli (NCBI:txid562)

Sequence (89 aa):
MHQSGSVSLCRSAISVLVATALYSPIALASTVEYGETVDGVVLEKDIQLVYGTANNTKINPGGEQHIKEFGVSSNTEINGGYQYIEMNG

Secondary structure (DSSP, 8-state):
----------S-S------SS--------EEE-TT-EEES-EESS-EEEESSEEES-EE-TT-EEEE-TT-EEES-EESSSEEEE-TT-